Protein AF-A0A0F9KT37-F1 (afdb_monomer)

Foldseek 3Di:
DQDQWDADPPPRDIDGQVLFDKDKDFDPAWDQDDPNHTHGDIWIFGFDPPPVGRHTQDINNHGDDDDDPDPPPPD

Mean predicted aligned error: 7.11 Å

pLDDT: mean 87.46, std 12.84, range [46.44, 96.38]

Solvent-accessible surface area (backbone atoms only — not comparable to full-atom values): 4890 Å² total; per-residue (Å²): 132,82,83,61,61,47,65,40,90,87,79,63,51,71,42,47,62,88,65,34,47,74,46,79,45,78,51,92,50,76,72,49,68,59,96,86,39,81,40,55,45,69,47,41,30,32,19,44,72,48,85,92,65,51,47,74,44,24,45,72,94,36,78,62,82,83,79,83,79,75,88,81,79,86,126

Radius of gyration: 16.41 Å; Cα contacts (8 Å, |Δi|>4): 116; chains: 1; bounding box: 26×45×46 Å

Nearest PDB structures (foldseek):
  5wbf-assembly3_C  TM=2.886E-01  e=6.771E+00  Helicobacter pylori 26695

Structure (mmCIF, N/CA/C/O backbone):
data_AF-A0A0F9KT37-F1
#
_entry.id   AF-A0A0F9KT37-F1
#
loop_
_atom_site.group_PDB
_atom_site.id
_atom_site.type_symbol
_atom_site.label_atom_id
_atom_site.label_alt_id
_atom_site.label_comp_id
_atom_site.label_asym_id
_atom_site.label_entity_id
_atom_site.label_seq_id
_atom_site.pdbx_PDB_ins_code
_atom_site.Cartn_x
_atom_site.Cartn_y
_atom_site.Cartn_z
_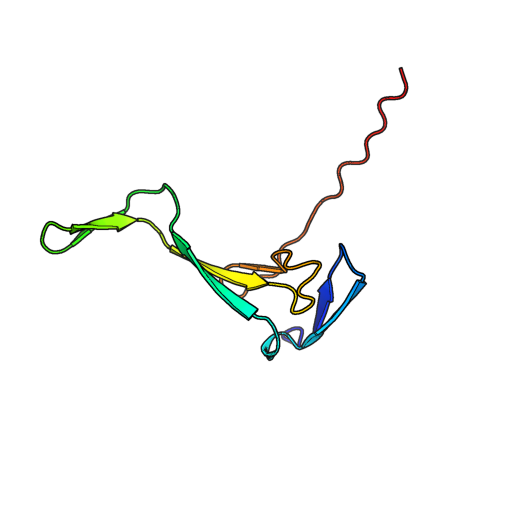atom_site.occupancy
_atom_site.B_iso_or_equiv
_atom_site.auth_seq_id
_atom_site.auth_comp_id
_atom_site.auth_asym_id
_atom_site.auth_atom_id
_atom_site.pdbx_PDB_model_num
ATOM 1 N N . MET A 1 1 ? 4.368 -14.580 12.971 1.00 46.84 1 MET A N 1
ATOM 2 C CA . MET A 1 1 ? 2.926 -14.260 12.996 1.00 46.84 1 MET A CA 1
ATOM 3 C C . MET A 1 1 ? 2.740 -13.034 12.128 1.00 46.84 1 MET A C 1
ATOM 5 O O . MET A 1 1 ? 3.325 -12.010 12.449 1.00 46.84 1 MET A O 1
ATOM 9 N N . THR A 1 2 ? 2.056 -13.152 10.995 1.00 62.56 2 THR A N 1
ATOM 10 C CA . THR A 1 2 ? 1.747 -12.006 10.128 1.00 62.56 2 THR A CA 1
ATOM 11 C C . THR A 1 2 ? 0.675 -11.168 10.830 1.00 62.56 2 THR A C 1
ATOM 13 O O . THR A 1 2 ? -0.325 -11.741 11.268 1.00 62.56 2 THR A O 1
ATOM 16 N N . GLU A 1 3 ? 0.896 -9.860 11.013 1.00 75.62 3 GLU A N 1
ATOM 17 C CA . GLU A 1 3 ? -0.159 -8.939 11.474 1.00 75.62 3 GLU A CA 1
ATOM 18 C C . GLU A 1 3 ? -1.405 -9.153 10.598 1.00 75.62 3 GLU A C 1
ATOM 20 O O . GLU A 1 3 ? -1.282 -9.276 9.382 1.00 75.62 3 GLU A O 1
ATOM 25 N N . LYS A 1 4 ? -2.587 -9.265 11.214 1.00 88.44 4 LYS A N 1
ATOM 26 C CA . LYS A 1 4 ? -3.866 -9.421 10.493 1.00 88.44 4 LYS A CA 1
ATOM 27 C C . LYS A 1 4 ? -4.625 -8.105 10.358 1.00 88.44 4 LYS A C 1
ATOM 29 O O . LYS A 1 4 ? -5.434 -7.948 9.449 1.00 88.44 4 LYS A O 1
ATOM 34 N N . GLU A 1 5 ? -4.331 -7.163 11.244 1.00 93.81 5 GLU A N 1
ATOM 35 C CA . GLU A 1 5 ? -4.995 -5.872 11.345 1.00 93.81 5 GLU A CA 1
ATOM 36 C C . GLU A 1 5 ? -3.972 -4.746 11.262 1.00 93.81 5 GLU A C 1
ATOM 38 O O . GLU A 1 5 ? -2.815 -4.890 11.664 1.00 93.81 5 GLU A O 1
ATOM 43 N N . ILE A 1 6 ? -4.422 -3.597 10.772 1.00 92.19 6 ILE A N 1
ATOM 44 C CA . ILE A 1 6 ? -3.626 -2.383 10.692 1.00 92.19 6 ILE A CA 1
ATOM 45 C C . ILE A 1 6 ? -4.439 -1.190 11.188 1.00 92.19 6 ILE A C 1
ATOM 47 O O . ILE A 1 6 ? -5.608 -1.006 10.846 1.00 92.19 6 ILE A O 1
ATOM 51 N N . LYS A 1 7 ? -3.800 -0.359 12.015 1.00 93.06 7 LYS A N 1
ATOM 52 C CA . LYS A 1 7 ? -4.362 0.907 12.483 1.00 93.06 7 LYS A CA 1
ATOM 53 C C . LYS A 1 7 ? -3.829 2.050 11.630 1.00 93.06 7 LYS A C 1
ATOM 55 O O . LYS A 1 7 ? -2.619 2.264 11.561 1.00 93.06 7 LYS A O 1
ATOM 60 N N . CYS A 1 8 ? -4.727 2.821 11.027 1.00 93.25 8 CYS A N 1
ATOM 61 C CA . CYS A 1 8 ? -4.365 4.043 10.325 1.00 93.25 8 CYS A CA 1
ATOM 62 C C . CYS A 1 8 ? -3.858 5.094 11.322 1.00 93.25 8 CYS A C 1
ATOM 64 O O . CYS A 1 8 ? -4.588 5.498 12.226 1.00 93.25 8 CYS A O 1
ATOM 66 N N . GLN A 1 9 ? -2.630 5.579 11.136 1.00 90.12 9 GLN A N 1
ATOM 67 C CA . GLN A 1 9 ? -2.038 6.605 12.004 1.00 90.12 9 GLN A CA 1
ATOM 68 C C . GLN A 1 9 ? -2.705 7.985 11.851 1.00 90.12 9 GLN A C 1
ATOM 70 O O . GLN A 1 9 ? -2.607 8.806 12.754 1.00 90.12 9 GLN A O 1
ATOM 75 N N . PHE A 1 10 ? -3.409 8.229 10.739 1.00 91.38 10 PHE A N 1
ATOM 76 C CA . PHE A 1 10 ? -4.011 9.530 10.424 1.00 91.3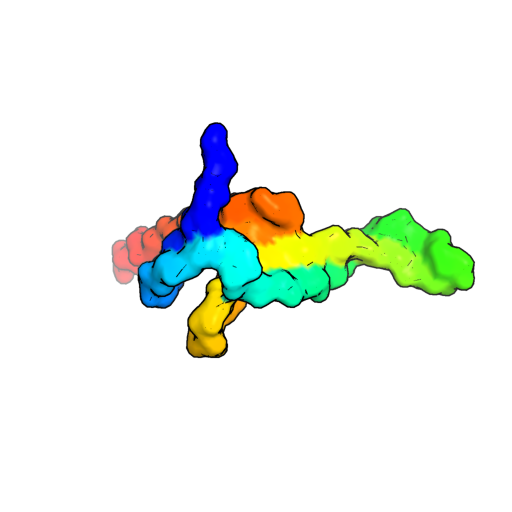8 10 PHE A C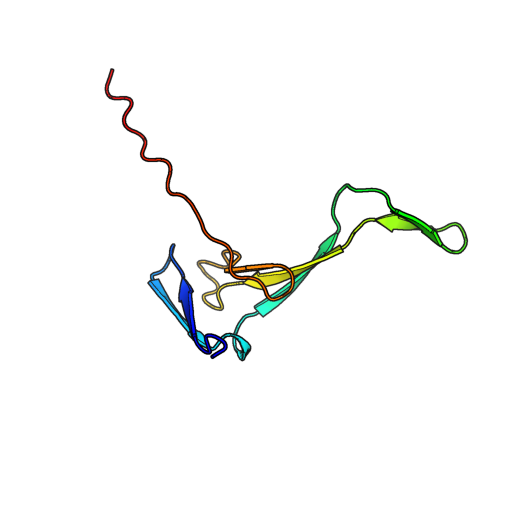A 1
ATOM 77 C C . PHE A 1 10 ? -5.462 9.661 10.893 1.00 91.38 10 PHE A C 1
ATOM 79 O O . PHE A 1 10 ? -5.824 10.681 11.464 1.00 91.38 10 PHE A O 1
ATOM 86 N N . CYS A 1 11 ? -6.301 8.645 10.656 1.00 93.56 11 CYS A N 1
ATOM 87 C CA . CYS A 1 11 ? -7.713 8.669 11.067 1.00 93.56 11 CYS A CA 1
ATOM 88 C C . CYS A 1 11 ? -8.034 7.727 12.237 1.00 93.56 11 CYS A C 1
ATOM 90 O O . CYS A 1 11 ? -9.175 7.668 12.682 1.00 93.56 11 CYS A O 1
ATOM 92 N N . GLY A 1 12 ? -7.063 6.944 12.715 1.00 92.56 12 GLY A N 1
ATOM 93 C CA . GLY A 1 12 ? -7.232 6.028 13.845 1.00 92.56 12 GLY A CA 1
ATOM 94 C C . GLY A 1 12 ? -8.021 4.748 13.551 1.00 92.56 12 GLY A C 1
ATOM 95 O O . GLY A 1 12 ? -8.027 3.860 14.405 1.00 92.56 12 GLY A O 1
ATOM 96 N N . LYS A 1 13 ? -8.650 4.620 12.371 1.00 92.69 13 LYS A N 1
ATOM 97 C CA . LYS A 1 13 ? -9.434 3.439 11.974 1.00 92.69 13 LYS A CA 1
ATOM 98 C C . LYS A 1 13 ? -8.566 2.179 11.985 1.00 92.69 13 LYS A C 1
ATOM 100 O O . LYS A 1 13 ? -7.472 2.177 11.419 1.00 92.69 13 LYS A O 1
ATOM 105 N N . VAL A 1 14 ? -9.077 1.121 12.608 1.00 94.88 14 VAL A N 1
ATOM 106 C CA . VAL A 1 14 ? -8.509 -0.232 12.558 1.00 94.88 14 VAL A CA 1
ATOM 107 C C . VAL A 1 14 ? -9.256 -1.016 11.484 1.00 94.88 14 VAL A C 1
ATOM 109 O O . VAL A 1 14 ? -10.47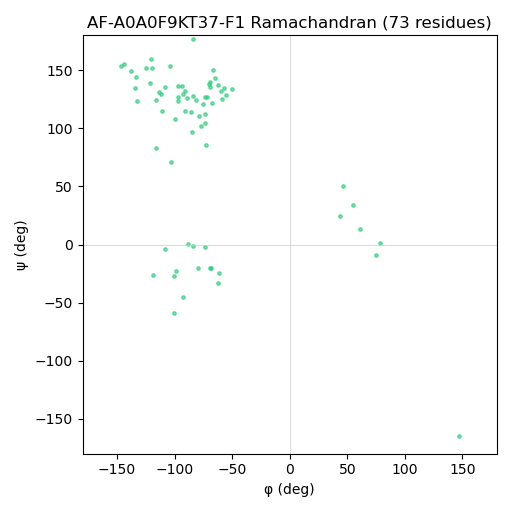3 -0.881 11.346 1.00 94.88 14 VAL A O 1
ATOM 112 N N . SER A 1 15 ? -8.538 -1.761 10.657 1.00 93.00 15 SER A N 1
ATOM 113 C CA . SER A 1 15 ? -9.119 -2.582 9.589 1.00 93.00 15 SER A CA 1
ATOM 114 C C . SER A 1 15 ? -8.277 -3.837 9.396 1.00 93.00 15 SER A C 1
ATOM 116 O O . SER A 1 15 ? -7.076 -3.810 9.685 1.00 93.00 15 SER A O 1
ATOM 118 N N . ASN A 1 16 ? -8.884 -4.921 8.907 1.00 94.56 16 ASN A N 1
ATOM 119 C CA . ASN A 1 16 ?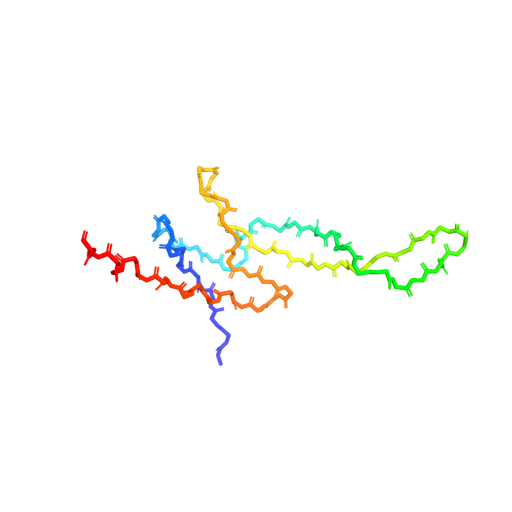 -8.101 -6.075 8.481 1.00 94.56 16 ASN A CA 1
ATOM 120 C C . ASN A 1 16 ? -7.263 -5.690 7.261 1.00 94.56 16 ASN A C 1
ATOM 122 O O . ASN A 1 16 ? -7.653 -4.831 6.468 1.00 94.56 16 ASN A O 1
ATOM 126 N N . ILE A 1 17 ? -6.107 -6.328 7.099 1.00 92.62 17 ILE A N 1
ATOM 127 C CA . ILE A 1 17 ? -5.241 -6.084 5.938 1.00 92.62 17 ILE A CA 1
ATOM 128 C C . ILE A 1 17 ? -5.948 -6.467 4.628 1.00 92.62 17 ILE A C 1
ATOM 130 O O . ILE A 1 17 ? -5.763 -5.799 3.615 1.00 92.62 17 ILE A O 1
ATOM 134 N N . GLU A 1 18 ? -6.796 -7.497 4.657 1.00 92.19 18 GLU A N 1
ATOM 135 C CA . GLU A 1 18 ? -7.600 -7.926 3.504 1.00 92.19 18 GLU A CA 1
ATOM 136 C C . GLU A 1 18 ? -8.694 -6.923 3.103 1.00 92.19 18 GLU A C 1
ATOM 138 O O . GLU A 1 18 ? -9.124 -6.923 1.955 1.00 92.19 18 GLU A O 1
ATOM 143 N N . ASP A 1 19 ? -9.091 -6.030 4.016 1.00 93.12 19 ASP A N 1
ATOM 144 C CA . ASP A 1 19 ? -10.099 -4.992 3.769 1.00 93.12 19 ASP A CA 1
ATOM 145 C C . ASP A 1 19 ? -9.485 -3.693 3.208 1.00 93.12 19 ASP A C 1
ATOM 147 O O . ASP A 1 19 ? -10.191 -2.699 2.999 1.00 93.12 19 ASP A O 1
ATOM 151 N N . LEU A 1 20 ? -8.162 -3.645 3.011 1.00 93.81 20 LEU A N 1
ATOM 152 C CA . LEU A 1 20 ? -7.505 -2.481 2.423 1.00 93.81 20 LEU A CA 1
ATOM 153 C C . LEU A 1 20 ? -7.872 -2.351 0.946 1.00 93.81 20 LEU A C 1
ATOM 155 O O . LEU A 1 20 ? -7.893 -3.321 0.192 1.00 93.81 20 LEU A O 1
ATOM 159 N N . ILE A 1 21 ? -8.097 -1.115 0.507 1.00 94.81 21 ILE A N 1
ATOM 160 C CA . ILE A 1 21 ? -8.319 -0.839 -0.911 1.00 94.81 21 ILE A CA 1
ATOM 161 C C . ILE A 1 21 ? -6.959 -0.928 -1.608 1.00 94.81 21 ILE A C 1
ATOM 163 O O . ILE A 1 21 ? -6.038 -0.190 -1.253 1.00 94.81 21 ILE A O 1
ATOM 167 N N . ILE A 1 22 ? -6.831 -1.822 -2.588 1.00 95.69 22 ILE A N 1
ATOM 168 C CA . ILE A 1 22 ? -5.589 -2.014 -3.343 1.00 95.69 22 ILE A CA 1
ATOM 169 C C . ILE A 1 22 ? -5.589 -1.124 -4.585 1.00 95.69 22 ILE A C 1
ATOM 171 O O . ILE A 1 22 ? -6.564 -1.093 -5.338 1.00 95.69 22 ILE A O 1
ATOM 175 N N . ARG A 1 23 ? -4.486 -0.408 -4.812 1.00 94.88 23 ARG A N 1
ATOM 176 C CA . ARG A 1 23 ? -4.235 0.342 -6.050 1.00 94.88 23 ARG A CA 1
ATOM 177 C C . ARG A 1 23 ? -2.823 0.096 -6.567 1.00 94.88 23 ARG A C 1
ATOM 179 O O . ARG A 1 23 ? -1.886 0.008 -5.777 1.00 94.88 23 ARG A O 1
ATOM 186 N N . THR A 1 24 ? -2.676 0.054 -7.885 1.00 95.38 24 THR A N 1
ATOM 187 C CA . THR A 1 24 ? -1.374 -0.030 -8.557 1.00 95.38 24 THR A CA 1
ATOM 188 C C . THR A 1 24 ? -0.888 1.374 -8.889 1.00 95.38 24 THR A C 1
ATOM 190 O O . THR A 1 24 ? -1.637 2.173 -9.452 1.00 95.38 24 THR A O 1
ATOM 193 N N . ILE A 1 25 ? 0.353 1.683 -8.520 1.00 94.94 25 ILE A N 1
ATOM 194 C CA . ILE A 1 25 ? 0.998 2.965 -8.793 1.00 94.94 25 ILE A CA 1
ATOM 195 C C . ILE A 1 25 ? 2.195 2.738 -9.706 1.00 94.94 25 ILE A C 1
ATOM 197 O O . ILE A 1 25 ? 3.113 1.995 -9.361 1.00 94.94 25 ILE A O 1
ATOM 201 N N . THR A 1 26 ? 2.205 3.436 -10.836 1.00 93.25 26 THR A N 1
ATOM 202 C CA . THR A 1 26 ? 3.357 3.529 -11.733 1.00 93.25 26 THR A CA 1
ATOM 203 C C . THR A 1 26 ? 4.303 4.627 -11.237 1.00 93.25 26 THR A C 1
ATOM 205 O O . THR A 1 26 ? 3.880 5.750 -10.962 1.00 93.25 26 THR A O 1
ATOM 208 N N . THR A 1 27 ? 5.580 4.295 -11.068 1.00 90.94 27 THR A N 1
ATOM 209 C CA . THR A 1 27 ? 6.652 5.228 -10.676 1.00 90.94 27 THR A CA 1
ATOM 210 C C . THR A 1 27 ? 7.222 5.977 -11.885 1.00 90.94 27 THR A C 1
ATOM 212 O O . THR A 1 27 ? 6.874 5.709 -13.032 1.00 90.94 27 THR A O 1
ATOM 215 N N . ASP A 1 28 ? 8.148 6.898 -11.630 1.00 89.06 28 ASP A N 1
ATOM 216 C CA . ASP A 1 28 ? 9.000 7.539 -12.633 1.00 89.06 28 ASP A CA 1
ATOM 217 C C . ASP A 1 28 ? 10.260 6.722 -12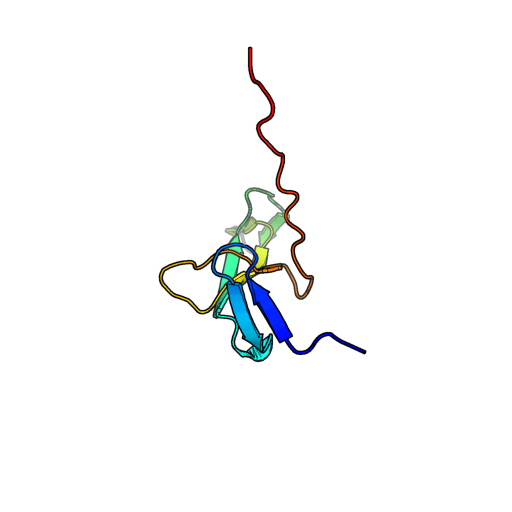.986 1.00 89.06 28 ASP A C 1
ATOM 219 O O . ASP A 1 28 ? 11.038 7.122 -13.855 1.00 89.06 28 ASP A O 1
ATOM 223 N N . ILE A 1 29 ? 10.464 5.559 -12.359 1.00 91.31 29 ILE A N 1
ATOM 224 C CA . ILE A 1 29 ? 11.627 4.703 -12.597 1.00 91.31 29 ILE A CA 1
ATOM 225 C C . ILE A 1 29 ? 11.405 3.915 -13.889 1.00 91.31 29 ILE A C 1
ATOM 227 O O . ILE A 1 29 ? 10.564 3.022 -13.966 1.00 91.31 29 ILE A O 1
ATOM 231 N N . TYR A 1 30 ? 12.174 4.246 -14.925 1.00 91.50 30 TYR A N 1
ATOM 232 C CA . TYR A 1 30 ? 12.133 3.556 -16.213 1.00 91.50 30 TYR A CA 1
ATOM 233 C C . TYR A 1 30 ? 12.799 2.175 -16.134 1.00 91.50 30 TYR A C 1
ATOM 235 O O . TYR A 1 30 ? 13.957 2.063 -15.734 1.00 91.50 30 TYR A O 1
ATOM 243 N N . LEU A 1 31 ? 12.084 1.133 -16.566 1.00 91.69 31 LEU A N 1
ATOM 244 C CA . LEU A 1 31 ? 12.578 -0.248 -16.571 1.00 91.69 31 LEU A CA 1
ATOM 245 C C . LEU A 1 31 ? 13.067 -0.717 -17.946 1.00 91.69 31 LEU A C 1
ATOM 247 O O . LEU A 1 31 ? 13.917 -1.601 -18.021 1.00 91.69 31 LEU A O 1
ATOM 251 N N . GLY A 1 32 ? 12.547 -0.153 -19.039 1.00 92.88 32 GLY A N 1
ATOM 252 C CA . GLY A 1 32 ? 12.921 -0.569 -20.392 1.00 92.88 32 GLY A CA 1
ATOM 253 C C . GLY A 1 32 ? 11.784 -0.460 -21.403 1.00 92.88 32 GLY A C 1
ATOM 254 O O . GLY A 1 32 ? 10.763 0.172 -21.147 1.00 92.88 32 GLY A O 1
ATOM 255 N N . MET A 1 33 ? 11.959 -1.105 -22.559 1.00 91.94 33 MET A N 1
ATOM 256 C CA . MET A 1 33 ? 10.919 -1.239 -23.582 1.00 91.94 33 MET A CA 1
ATOM 257 C C . MET A 1 33 ? 10.461 -2.692 -23.695 1.00 91.94 33 MET A C 1
ATOM 259 O O . MET A 1 33 ? 11.281 -3.581 -23.912 1.00 91.94 33 MET A O 1
ATOM 263 N N . ASN A 1 34 ? 9.151 -2.918 -23.642 1.00 83.88 34 ASN A N 1
ATOM 264 C CA . ASN A 1 34 ? 8.514 -4.191 -23.972 1.00 83.88 34 ASN A CA 1
ATOM 265 C C . ASN A 1 34 ? 7.710 -4.014 -25.259 1.00 83.88 34 ASN A C 1
ATOM 267 O O . ASN A 1 34 ? 6.754 -3.247 -25.289 1.00 83.88 34 ASN A O 1
ATOM 271 N N . TRP A 1 35 ? 8.101 -4.705 -26.335 1.00 88.81 35 TRP A N 1
ATOM 272 C CA . TRP A 1 35 ? 7.423 -4.616 -27.641 1.00 88.81 35 TRP A CA 1
ATOM 273 C C . TRP A 1 35 ? 7.310 -3.181 -28.196 1.00 88.81 35 TRP A C 1
ATOM 275 O O . TRP A 1 35 ? 6.332 -2.828 -28.847 1.00 88.81 35 TRP A O 1
ATOM 285 N N . GLY A 1 36 ? 8.312 -2.336 -27.926 1.00 89.81 36 GLY A N 1
ATOM 286 C CA . GLY A 1 36 ? 8.312 -0.923 -28.331 1.00 89.81 36 GLY A CA 1
ATOM 287 C C . GLY A 1 36 ? 7.466 -0.005 -27.443 1.00 89.81 36 GLY A C 1
ATOM 288 O O . GLY A 1 36 ? 7.409 1.195 -27.698 1.00 89.81 36 GLY A O 1
ATOM 289 N N . ILE A 1 37 ? 6.845 -0.540 -26.388 1.00 89.25 37 ILE A N 1
ATOM 290 C CA . ILE A 1 37 ? 6.112 0.230 -25.383 1.00 89.25 37 ILE A CA 1
ATOM 291 C C . ILE A 1 37 ? 7.045 0.464 -24.184 1.00 89.25 37 ILE A C 1
ATOM 293 O O . ILE A 1 37 ? 7.622 -0.504 -23.675 1.00 89.25 37 ILE A O 1
ATOM 297 N N . PRO A 1 38 ? 7.236 1.715 -23.727 1.00 89.31 38 PRO A N 1
ATOM 298 C CA . PRO A 1 38 ? 8.029 1.979 -22.537 1.00 89.31 38 PRO A CA 1
ATOM 299 C C . PRO A 1 38 ? 7.357 1.381 -21.293 1.00 89.31 38 PRO A C 1
ATOM 301 O O . PRO A 1 38 ? 6.134 1.381 -21.172 1.00 89.31 38 PRO A O 1
ATOM 304 N N . SER A 1 39 ? 8.174 0.867 -20.380 1.00 92.44 39 SER A N 1
ATOM 305 C CA . SER A 1 39 ? 7.762 0.253 -19.121 1.00 92.44 39 SER A CA 1
ATOM 306 C C . SER A 1 39 ? 8.400 1.001 -17.958 1.00 92.44 39 SER A C 1
ATOM 308 O O . SER A 1 39 ? 9.590 1.328 -17.995 1.00 92.44 39 SER A O 1
ATOM 310 N N . TRP A 1 40 ? 7.623 1.203 -16.903 1.00 94.38 40 TRP A N 1
ATOM 311 C CA . TRP A 1 40 ? 8.054 1.831 -15.657 1.00 94.38 40 TRP A CA 1
ATOM 312 C C . TRP A 1 40 ? 7.863 0.862 -14.494 1.00 94.38 40 TRP A C 1
ATOM 314 O O . TRP A 1 40 ? 7.116 -0.108 -14.616 1.00 94.38 40 TRP A O 1
ATOM 324 N N . GLU A 1 41 ? 8.567 1.089 -13.389 1.00 94.00 41 GLU A N 1
ATOM 325 C CA . GLU A 1 41 ? 8.399 0.283 -12.185 1.00 94.00 41 GLU A CA 1
ATOM 326 C C . GLU A 1 41 ? 7.034 0.570 -11.564 1.00 94.00 41 GLU A C 1
ATOM 328 O O . GLU A 1 41 ? 6.620 1.725 -11.442 1.00 94.00 41 GLU A O 1
ATOM 333 N N . GLU A 1 42 ? 6.340 -0.487 -11.162 1.00 94.19 42 GLU A N 1
ATOM 334 C CA . GLU A 1 42 ? 5.029 -0.417 -10.529 1.00 94.19 42 GLU A CA 1
ATOM 335 C C . GLU A 1 42 ? 5.078 -1.032 -9.133 1.00 94.19 42 GLU A C 1
ATOM 337 O O . GLU A 1 42 ? 5.878 -1.924 -8.843 1.00 94.19 42 GLU A O 1
ATOM 342 N N . TYR A 1 43 ? 4.207 -0.555 -8.251 1.00 94.69 43 TYR A N 1
ATOM 343 C CA . TYR A 1 43 ? 4.022 -1.135 -6.928 1.00 94.69 43 TYR A CA 1
ATOM 344 C C . TYR A 1 43 ? 2.560 -1.070 -6.501 1.00 94.69 43 TYR A C 1
ATOM 346 O O . TYR A 1 43 ? 1.800 -0.205 -6.937 1.00 94.69 43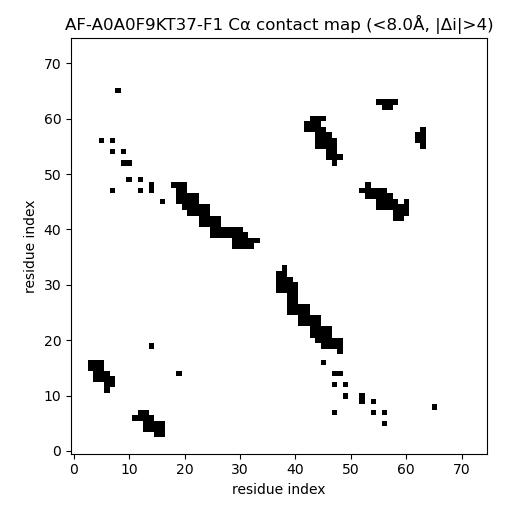 TYR A O 1
ATOM 354 N N . GLU A 1 44 ? 2.179 -1.974 -5.607 1.00 96.25 44 GLU A N 1
ATOM 355 C CA . GLU A 1 44 ? 0.845 -2.001 -5.019 1.00 96.25 44 GLU A CA 1
ATOM 356 C C . GLU A 1 44 ? 0.830 -1.232 -3.702 1.00 96.25 44 GLU A C 1
ATOM 358 O O . GLU A 1 44 ? 1.716 -1.402 -2.856 1.00 96.25 44 GLU A O 1
ATOM 363 N N . GLU A 1 45 ? -0.203 -0.420 -3.504 1.00 96.38 45 GLU A N 1
ATOM 364 C CA . GLU A 1 45 ? -0.512 0.194 -2.220 1.00 96.38 45 GLU A CA 1
ATOM 365 C C . GLU A 1 45 ? -1.821 -0.343 -1.656 1.00 96.38 45 GLU A C 1
ATOM 367 O O . GLU A 1 45 ? -2.849 -0.318 -2.332 1.00 96.38 45 GLU A O 1
ATOM 372 N N . GLY A 1 46 ? -1.792 -0.739 -0.383 1.00 96.12 46 GLY A N 1
ATOM 373 C CA . GLY A 1 46 ? -2.995 -0.922 0.422 1.00 96.12 46 GLY A CA 1
ATOM 374 C C . GLY A 1 46 ? -3.321 0.381 1.141 1.00 96.12 46 GLY A C 1
ATOM 375 O O . GLY A 1 46 ? -2.539 0.830 1.986 1.00 96.12 46 GLY A O 1
ATOM 376 N N . VAL A 1 47 ? -4.451 1.004 0.808 1.00 95.88 47 VAL A N 1
ATOM 377 C CA . VAL A 1 47 ? -4.871 2.285 1.392 1.00 95.88 47 VAL A CA 1
ATOM 378 C C . VAL A 1 47 ? -5.980 2.110 2.423 1.00 95.88 47 VAL A C 1
ATOM 380 O O . VAL A 1 47 ? -6.763 1.159 2.385 1.00 95.88 47 VAL A O 1
ATOM 383 N N . CYS A 1 48 ? -6.049 3.059 3.361 1.00 95.38 48 CYS A N 1
ATOM 384 C CA . CYS A 1 48 ? -7.083 3.082 4.388 1.00 95.38 48 CYS A CA 1
ATOM 385 C C . CYS A 1 48 ? -8.491 3.061 3.755 1.00 95.38 48 CYS A C 1
ATOM 387 O O . CYS A 1 48 ? -8.789 3.939 2.943 1.00 95.38 48 CYS A O 1
ATOM 389 N N . PRO A 1 49 ? -9.390 2.147 4.173 1.00 94.12 49 PRO A N 1
ATOM 390 C CA . PRO A 1 49 ? -10.739 2.042 3.614 1.00 94.12 49 PRO A CA 1
ATOM 391 C C . PRO A 1 49 ? -11.674 3.170 4.073 1.00 94.12 49 PRO A C 1
ATOM 393 O O . PRO A 1 49 ? -12.842 3.204 3.699 1.00 94.12 49 PRO A O 1
ATOM 396 N N . ASN A 1 50 ? -11.213 4.079 4.939 1.00 94.06 50 ASN A N 1
ATOM 397 C CA . ASN A 1 50 ? -11.926 5.329 5.172 1.00 94.06 50 ASN A CA 1
ATOM 398 C C . ASN A 1 50 ? -11.726 6.247 3.957 1.00 94.06 50 ASN A C 1
ATOM 400 O O . ASN A 1 50 ? -10.617 6.741 3.739 1.00 94.06 50 ASN A O 1
ATOM 404 N N . THR A 1 51 ? -12.803 6.495 3.213 1.00 87.94 51 THR A N 1
ATOM 405 C CA . THR A 1 51 ? -12.823 7.321 1.997 1.00 87.94 51 THR A CA 1
ATOM 406 C C . THR A 1 51 ? -12.408 8.770 2.239 1.00 87.94 51 THR A C 1
ATOM 408 O O . THR A 1 51 ? -11.905 9.409 1.325 1.00 87.94 51 THR A O 1
ATOM 411 N N . GLU A 1 52 ? -12.552 9.289 3.461 1.00 92.31 52 GLU A N 1
ATOM 412 C CA . GLU A 1 52 ? -12.073 10.634 3.816 1.00 92.31 52 GLU A CA 1
ATOM 413 C C . GLU A 1 52 ? -10.559 10.672 4.087 1.00 92.31 52 GLU A C 1
ATOM 415 O O . GLU A 1 52 ? -9.939 11.731 4.046 1.00 92.31 52 GLU A O 1
ATOM 420 N N . CYS A 1 53 ? -9.943 9.520 4.375 1.00 92.62 53 CYS A N 1
ATOM 421 C CA . CYS A 1 53 ? -8.524 9.421 4.706 1.00 92.62 53 CYS A CA 1
ATOM 422 C C . CYS A 1 53 ? -7.690 8.948 3.511 1.00 92.62 53 CYS A C 1
ATOM 424 O O . CYS A 1 53 ? -6.746 9.632 3.123 1.00 92.62 53 CYS A O 1
ATOM 426 N N . MET A 1 54 ? -8.001 7.757 2.979 1.00 92.56 54 MET A N 1
ATOM 427 C CA . MET A 1 54 ? -7.311 7.087 1.860 1.00 92.56 54 MET A CA 1
ATOM 428 C C . MET A 1 54 ? -5.772 7.118 1.910 1.00 92.56 54 MET A C 1
ATOM 430 O O . MET A 1 54 ? -5.096 7.014 0.884 1.00 92.56 54 MET A O 1
ATOM 434 N N . ARG A 1 55 ? -5.185 7.256 3.105 1.00 94.38 55 ARG A N 1
ATOM 435 C CA . ARG A 1 55 ? -3.730 7.278 3.271 1.00 94.38 55 ARG A CA 1
ATOM 436 C C . ARG A 1 55 ? -3.162 5.883 2.990 1.00 94.38 55 ARG A C 1
ATOM 438 O O . ARG A 1 55 ? -3.764 4.906 3.450 1.00 94.38 55 ARG A O 1
ATOM 445 N N . PRO A 1 56 ? -2.026 5.775 2.278 1.00 95.12 56 PRO A N 1
ATOM 446 C CA . PRO A 1 56 ? -1.319 4.511 2.123 1.00 95.12 56 PRO A CA 1
ATOM 447 C C . PRO A 1 56 ? -0.950 3.939 3.488 1.00 95.12 56 PRO A C 1
ATOM 449 O O . PRO A 1 56 ? -0.495 4.656 4.373 1.00 95.12 56 PRO A O 1
ATOM 452 N N . LEU A 1 57 ? -1.182 2.649 3.683 1.00 94.81 57 LEU A N 1
ATOM 453 C CA . LEU A 1 57 ? -0.817 1.940 4.910 1.00 94.81 57 LEU A CA 1
ATOM 454 C C . LEU A 1 57 ? 0.171 0.811 4.623 1.00 94.81 57 LEU A C 1
ATOM 456 O O . LEU A 1 57 ? 0.957 0.441 5.495 1.00 94.81 57 LEU A O 1
ATOM 460 N N . MET A 1 58 ? 0.152 0.282 3.399 1.00 94.50 58 MET A N 1
ATOM 461 C CA . MET A 1 58 ? 1.039 -0.781 2.947 1.00 94.50 58 MET A CA 1
ATOM 462 C C . MET A 1 58 ? 1.549 -0.512 1.535 1.00 94.50 58 MET A C 1
ATOM 464 O O . MET A 1 58 ? 0.833 0.070 0.726 1.00 94.50 58 MET A O 1
ATOM 468 N N . ARG A 1 59 ? 2.764 -0.981 1.242 1.00 93.94 59 ARG A N 1
ATOM 469 C CA . ARG A 1 59 ? 3.404 -0.972 -0.075 1.00 93.94 59 ARG A CA 1
ATOM 470 C C . ARG A 1 59 ? 4.006 -2.343 -0.357 1.00 93.94 59 ARG A C 1
ATOM 472 O O . ARG A 1 59 ? 4.825 -2.799 0.438 1.00 93.94 59 ARG A O 1
ATOM 479 N N . ASN A 1 60 ? 3.628 -3.001 -1.452 1.00 93.06 60 ASN A N 1
ATOM 480 C CA . ASN A 1 60 ? 4.102 -4.349 -1.807 1.00 93.06 60 ASN A CA 1
ATOM 481 C C . ASN A 1 60 ? 4.049 -5.323 -0.610 1.00 93.06 60 ASN A C 1
ATOM 483 O O . ASN A 1 60 ? 5.050 -5.947 -0.250 1.00 93.06 60 ASN A O 1
ATOM 487 N N . ASN A 1 61 ? 2.894 -5.388 0.065 1.00 87.88 61 ASN A N 1
ATOM 488 C CA . ASN A 1 61 ? 2.653 -6.194 1.272 1.00 87.88 61 ASN A CA 1
ATOM 489 C C . ASN A 1 61 ? 3.517 -5.857 2.505 1.00 87.88 61 ASN A C 1
ATOM 491 O O . ASN A 1 61 ? 3.524 -6.605 3.482 1.00 87.88 61 ASN A O 1
ATOM 495 N N . LYS A 1 62 ? 4.216 -4.718 2.510 1.00 91.62 62 LYS A N 1
ATOM 496 C CA . LYS A 1 62 ? 4.971 -4.218 3.666 1.00 91.62 62 LYS A CA 1
ATOM 497 C C . LYS A 1 62 ? 4.276 -3.009 4.273 1.00 91.62 62 LYS A C 1
ATOM 499 O O . LYS A 1 62 ? 3.860 -2.107 3.554 1.00 91.62 62 LYS A O 1
ATOM 504 N N . LYS A 1 63 ? 4.172 -2.977 5.599 1.00 91.12 63 LYS A N 1
ATOM 505 C CA . LYS A 1 63 ? 3.624 -1.843 6.352 1.00 91.12 63 LYS A CA 1
ATOM 506 C C . LYS A 1 63 ? 4.471 -0.589 6.138 1.00 91.12 63 LYS A C 1
ATOM 508 O O . LYS A 1 63 ? 5.698 -0.661 6.151 1.00 91.12 63 LYS A O 1
ATOM 513 N N . ILE A 1 64 ? 3.810 0.548 5.950 1.00 91.25 64 ILE A N 1
ATOM 514 C CA . ILE A 1 64 ? 4.458 1.857 5.860 1.00 91.25 64 ILE A CA 1
ATOM 515 C C . ILE A 1 64 ? 4.558 2.440 7.272 1.00 91.25 64 ILE A C 1
ATOM 517 O O . ILE A 1 64 ? 3.555 2.565 7.974 1.00 91.25 64 ILE A O 1
ATOM 521 N N . GLU A 1 65 ? 5.766 2.817 7.683 1.00 86.94 65 GLU A N 1
ATOM 522 C CA . GLU A 1 65 ? 6.003 3.517 8.945 1.00 86.94 65 GLU A CA 1
ATOM 523 C C . GLU A 1 65 ? 6.159 5.014 8.686 1.00 86.94 65 GLU A C 1
ATOM 525 O O . GLU A 1 65 ? 7.174 5.462 8.148 1.00 86.94 65 GLU A O 1
ATOM 530 N N . TYR A 1 66 ? 5.162 5.810 9.078 1.00 85.38 66 TYR A N 1
ATOM 531 C CA . TYR A 1 66 ? 5.305 7.259 9.039 1.00 85.38 66 TYR A CA 1
ATOM 532 C C . TYR A 1 66 ? 6.058 7.735 10.276 1.00 85.38 66 TYR A C 1
ATOM 534 O O . TYR A 1 66 ? 5.648 7.498 11.413 1.00 85.38 66 TYR A O 1
ATOM 542 N N . LYS A 1 67 ? 7.154 8.457 10.047 1.00 84.31 67 LYS A N 1
ATOM 543 C CA . LYS A 1 67 ? 7.783 9.274 11.081 1.00 84.31 67 LYS A CA 1
ATOM 544 C C . LYS A 1 67 ? 7.086 10.627 11.081 1.00 84.31 67 LYS A C 1
ATOM 546 O O . LYS A 1 67 ? 7.174 11.362 10.101 1.00 84.31 67 LYS A O 1
ATOM 551 N N . ILE A 1 68 ? 6.384 10.949 12.164 1.00 72.19 68 ILE A N 1
ATOM 552 C CA . ILE A 1 68 ? 5.886 12.308 12.382 1.00 72.19 68 ILE A CA 1
ATOM 553 C C . ILE A 1 68 ? 7.108 13.145 12.753 1.00 72.19 68 ILE A C 1
ATOM 555 O O . ILE A 1 68 ? 7.644 13.009 13.851 1.00 72.19 68 ILE A O 1
ATOM 559 N N . ILE A 1 69 ? 7.591 13.959 11.816 1.00 77.38 69 ILE A N 1
ATOM 560 C CA . ILE A 1 69 ? 8.610 14.963 12.114 1.00 77.38 69 ILE A CA 1
ATOM 561 C C . ILE A 1 69 ? 7.860 16.093 1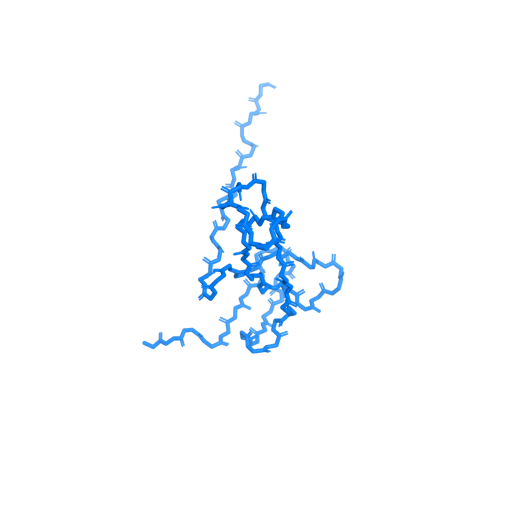2.820 1.00 77.38 69 ILE A C 1
ATOM 563 O O . ILE A 1 69 ? 7.092 16.818 12.189 1.00 77.38 69 ILE A O 1
ATOM 567 N N . GLY A 1 70 ? 7.983 16.152 14.147 1.00 56.50 70 GLY A N 1
ATOM 568 C CA . GLY A 1 70 ? 7.416 17.228 14.950 1.00 56.50 70 GLY A CA 1
ATOM 569 C 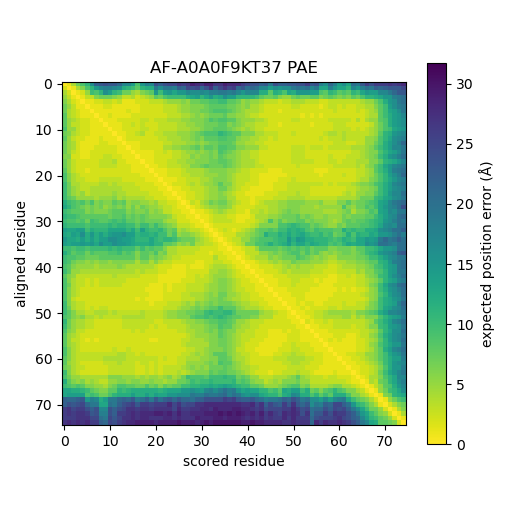C . GLY A 1 70 ? 7.994 18.565 14.497 1.00 56.50 70 GLY A C 1
ATOM 570 O O . GLY A 1 70 ? 9.211 18.722 14.432 1.00 56.50 70 GLY A O 1
ATOM 571 N N . GLY A 1 71 ? 7.117 19.504 14.151 1.00 54.44 71 GLY A N 1
ATOM 572 C CA . GLY A 1 71 ? 7.479 20.904 13.996 1.00 54.44 71 GLY A CA 1
ATOM 573 C C . GLY A 1 71 ? 7.712 21.512 15.372 1.00 54.44 71 GLY A C 1
ATOM 574 O O . GLY A 1 71 ? 6.794 22.083 15.950 1.00 54.44 71 GLY A O 1
ATOM 575 N N . ASP A 1 72 ? 8.927 21.364 15.884 1.00 53.16 72 ASP A N 1
ATOM 576 C CA . ASP A 1 72 ? 9.482 22.226 16.924 1.00 53.16 72 ASP A CA 1
ATOM 577 C C . ASP A 1 72 ? 10.476 23.189 16.259 1.00 53.16 72 ASP A C 1
ATOM 579 O O . ASP A 1 72 ? 11.683 23.080 16.428 1.00 53.16 72 ASP A O 1
ATOM 583 N N . GLU A 1 73 ? 9.959 24.141 15.484 1.00 51.66 73 GLU A N 1
ATOM 584 C CA . GLU A 1 73 ? 10.617 25.439 15.306 1.00 51.66 73 GLU A CA 1
ATOM 585 C C . GLU A 1 73 ? 9.668 26.481 15.899 1.00 51.66 73 GLU A C 1
ATOM 587 O O . GLU A 1 73 ? 8.814 27.064 15.233 1.00 51.66 73 GLU A O 1
ATOM 592 N N . LYS A 1 74 ? 9.756 26.625 17.224 1.00 50.47 74 LYS A N 1
ATOM 593 C CA . LYS A 1 74 ? 9.462 27.899 17.872 1.00 50.47 74 LYS A CA 1
ATOM 594 C C . LYS A 1 74 ? 10.750 28.714 17.802 1.00 50.47 74 LYS A C 1
ATOM 596 O O . LYS A 1 74 ? 11.616 28.511 18.650 1.00 50.47 74 LYS A O 1
ATOM 601 N N . ASP A 1 75 ? 10.843 29.584 16.806 1.00 46.44 75 ASP A N 1
ATOM 602 C CA . ASP A 1 75 ? 11.649 30.808 16.876 1.00 46.44 75 ASP A CA 1
ATOM 603 C C . ASP A 1 75 ? 10.732 31.990 17.225 1.00 46.44 75 ASP A C 1
ATOM 605 O O . ASP A 1 75 ? 9.606 32.055 16.672 1.00 46.44 75 ASP A O 1
#

Secondary structure (DSSP, 8-state):
----EEE-TTT--EEEGGGSEEEEEEEEEEEEEETTEEEEEEEEEEE-S-TTT--EEEETTEE------------

Organism: NCBI:txid412755

Sequence (75 aa):
MTEKEIKCQFCGKVSNIEDLIIRTITTDIYLGMNWGIPSWEEYEEGVCPNTECMRPLMRNNKKIEYKIIGGDEKD